Protein AF-A0A9X2RMN9-F1 (afdb_monomer_lite)

Structure (mmCIF, N/CA/C/O backbone):
data_AF-A0A9X2RMN9-F1
#
_entry.id   AF-A0A9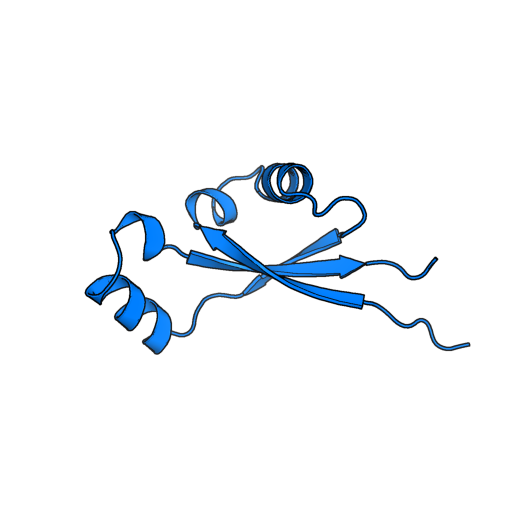X2RMN9-F1
#
loop_
_atom_site.group_PDB
_atom_site.id
_atom_site.type_symbol
_atom_site.label_atom_id
_atom_site.label_alt_id
_atom_site.label_comp_id
_atom_site.label_asym_id
_atom_site.label_entity_id
_atom_site.label_seq_id
_atom_site.pdbx_PDB_ins_code
_atom_site.Cartn_x
_atom_site.Cartn_y
_atom_site.Cartn_z
_atom_site.occupancy
_atom_site.B_iso_or_equiv
_atom_site.auth_seq_id
_atom_site.auth_comp_id
_atom_site.auth_asym_id
_atom_site.auth_atom_id
_atom_site.pdbx_PDB_model_num
ATOM 1 N N . MET A 1 1 ? -21.789 -8.897 19.058 1.00 56.94 1 MET A N 1
ATOM 2 C CA . MET A 1 1 ? -21.330 -7.534 18.722 1.00 56.94 1 MET A CA 1
ATOM 3 C C . MET A 1 1 ? -20.345 -7.674 17.573 1.00 56.94 1 MET A C 1
ATOM 5 O O . MET A 1 1 ? -19.363 -8.384 17.740 1.00 56.94 1 MET A O 1
ATOM 9 N N . THR A 1 2 ? -20.667 -7.144 16.393 1.00 78.00 2 THR A N 1
ATOM 10 C CA . THR A 1 2 ? -19.835 -7.296 15.186 1.00 78.00 2 THR A CA 1
ATOM 11 C C . THR A 1 2 ? -18.803 -6.178 15.155 1.00 78.00 2 THR A C 1
ATOM 13 O O . THR A 1 2 ? -19.171 -5.009 15.199 1.00 78.00 2 THR A O 1
ATOM 16 N N . VAL A 1 3 ? -17.521 -6.532 15.104 1.00 75.50 3 VAL A N 1
ATOM 17 C CA . VAL A 1 3 ? -16.423 -5.574 14.927 1.00 75.50 3 VAL A CA 1
ATOM 18 C C . VAL A 1 3 ? -16.395 -5.175 13.451 1.00 75.50 3 VAL A C 1
ATOM 20 O O . VAL A 1 3 ? -16.166 -6.029 12.596 1.00 75.50 3 VAL A O 1
ATOM 23 N N . VAL A 1 4 ? -16.673 -3.906 13.146 1.00 80.06 4 VAL A N 1
ATOM 24 C CA . VAL A 1 4 ? -16.640 -3.381 11.772 1.00 80.06 4 VAL A CA 1
ATOM 25 C C . VAL A 1 4 ? -15.306 -2.682 11.554 1.00 80.06 4 VAL A C 1
ATOM 27 O O . VAL A 1 4 ? -15.009 -1.694 12.215 1.00 80.06 4 VAL A O 1
ATOM 30 N N . TRP A 1 5 ? -14.501 -3.213 10.642 1.00 83.75 5 TRP A N 1
ATOM 31 C CA . TRP A 1 5 ? -13.236 -2.608 10.238 1.00 83.75 5 TRP A CA 1
ATOM 32 C C . TRP A 1 5 ? -13.464 -1.626 9.091 1.00 83.75 5 TRP A C 1
ATOM 34 O O . TRP A 1 5 ? -14.223 -1.922 8.166 1.00 83.75 5 TRP A O 1
ATOM 44 N N . GLU A 1 6 ? -12.783 -0.483 9.131 1.00 87.75 6 GLU A N 1
ATOM 45 C CA . GLU A 1 6 ? -12.691 0.421 7.982 1.00 87.75 6 GLU A CA 1
ATOM 46 C C . GLU A 1 6 ? -11.471 0.025 7.142 1.00 87.75 6 GLU A C 1
ATOM 48 O O . GLU A 1 6 ? -10.412 -0.281 7.696 1.00 87.75 6 GLU A O 1
ATOM 53 N N . TYR A 1 7 ? -11.611 0.029 5.814 1.00 87.62 7 TYR A N 1
ATOM 54 C CA . TYR A 1 7 ? -10.505 -0.221 4.890 1.00 87.62 7 TYR A CA 1
ATOM 55 C C . TYR A 1 7 ? -10.409 0.885 3.839 1.00 87.62 7 TYR A C 1
ATOM 57 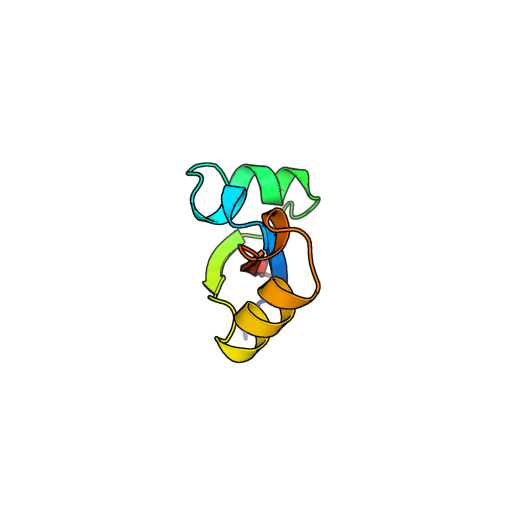O O . TYR A 1 7 ? -11.420 1.456 3.429 1.00 87.62 7 TYR A O 1
ATOM 65 N N . GLN A 1 8 ? -9.193 1.152 3.368 1.00 85.62 8 GLN A N 1
ATOM 66 C CA . GLN A 1 8 ? -8.945 2.021 2.220 1.00 85.62 8 GLN A CA 1
ATOM 67 C C . GLN A 1 8 ? -7.695 1.577 1.453 1.00 85.62 8 GLN A C 1
ATOM 69 O O . GLN A 1 8 ? -6.837 0.867 1.983 1.00 85.62 8 GLN A O 1
ATOM 74 N N . THR A 1 9 ? -7.583 2.015 0.200 1.00 82.88 9 THR A N 1
ATOM 75 C CA . THR A 1 9 ? -6.415 1.763 -0.651 1.00 82.88 9 THR A CA 1
ATOM 76 C C . THR A 1 9 ? -5.781 3.071 -1.084 1.00 82.88 9 THR A C 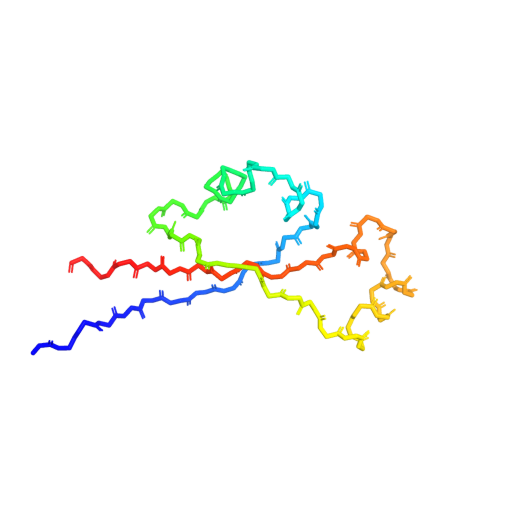1
ATOM 78 O O . THR A 1 9 ? -6.475 3.939 -1.614 1.00 82.88 9 THR A O 1
ATOM 81 N N . VAL A 1 10 ? -4.467 3.192 -0.923 1.00 80.19 10 VAL A N 1
ATOM 82 C CA . VAL A 1 10 ? -3.714 4.393 -1.308 1.00 80.19 10 VAL A CA 1
ATOM 83 C C . VAL A 1 10 ? -2.648 4.048 -2.336 1.00 80.19 10 VAL A C 1
ATOM 85 O O . VAL A 1 10 ? -1.971 3.024 -2.230 1.00 80.19 10 VAL A O 1
ATOM 88 N N . ALA A 1 11 ? -2.519 4.886 -3.364 1.00 76.62 11 ALA A N 1
ATOM 89 C CA . ALA A 1 11 ? -1.474 4.728 -4.364 1.00 76.62 11 ALA A CA 1
ATOM 90 C C . ALA A 1 11 ? -0.113 5.058 -3.737 1.00 76.62 11 ALA A C 1
ATOM 92 O O . ALA A 1 11 ? 0.080 6.140 -3.186 1.00 76.62 11 ALA A O 1
ATOM 93 N N . VAL A 1 12 ? 0.835 4.133 -3.847 1.00 73.50 12 VAL A N 1
ATOM 94 C CA . VAL A 1 12 ? 2.222 4.300 -3.410 1.00 73.50 12 VAL A CA 1
ATOM 95 C C . VAL A 1 12 ? 3.146 4.075 -4.600 1.00 73.50 12 VAL A C 1
ATOM 97 O O . VAL A 1 12 ? 2.973 3.142 -5.378 1.00 73.50 12 VAL A O 1
ATOM 100 N N . VAL A 1 13 ? 4.144 4.931 -4.783 1.00 66.56 13 VAL A N 1
ATOM 101 C CA . VAL A 1 13 ? 5.174 4.728 -5.815 1.00 66.56 13 VAL A CA 1
ATOM 102 C C . VAL A 1 13 ? 6.144 3.660 -5.301 1.00 66.56 13 VAL A C 1
ATOM 104 O O . VAL A 1 13 ? 6.592 3.803 -4.176 1.00 66.56 13 VAL A O 1
ATOM 107 N N . ALA A 1 14 ? 6.502 2.596 -6.039 1.00 56.81 14 ALA A N 1
ATOM 108 C CA . ALA A 1 14 ? 7.272 1.467 -5.467 1.00 56.81 14 ALA A CA 1
ATOM 109 C C . ALA A 1 14 ? 8.699 1.781 -4.998 1.00 56.81 14 ALA A C 1
ATOM 111 O O . ALA A 1 14 ? 9.298 0.929 -4.351 1.00 56.81 14 ALA A O 1
ATOM 112 N N . GLY A 1 15 ? 9.206 3.006 -5.181 1.00 53.47 15 GLY A N 1
ATOM 113 C CA . GLY A 1 15 ? 10.324 3.497 -4.357 1.00 53.47 15 GLY A CA 1
ATOM 114 C C . GLY A 1 15 ? 9.987 3.561 -2.857 1.00 53.47 15 GLY A C 1
ATOM 115 O O . GLY A 1 15 ? 10.854 3.807 -2.037 1.00 53.47 15 GLY A O 1
ATOM 116 N N . ILE A 1 16 ? 8.715 3.369 -2.514 1.00 54.12 16 ILE A N 1
ATOM 117 C CA . ILE A 1 16 ? 8.148 3.201 -1.185 1.00 54.12 16 ILE A CA 1
ATOM 118 C C . ILE A 1 16 ? 7.915 1.697 -0.956 1.00 54.12 16 ILE A C 1
ATOM 120 O O . ILE A 1 16 ? 8.529 1.140 -0.077 1.00 54.12 16 ILE A O 1
ATOM 124 N N . ALA A 1 17 ? 7.182 0.963 -1.799 1.00 52.94 17 ALA A N 1
ATOM 125 C CA . ALA A 1 17 ? 6.911 -0.471 -1.553 1.00 52.94 17 ALA A CA 1
ATOM 126 C C . ALA A 1 17 ? 8.143 -1.419 -1.521 1.00 52.94 17 ALA A C 1
ATOM 128 O O . ALA A 1 17 ? 8.040 -2.513 -0.973 1.00 52.94 17 ALA A O 1
ATOM 129 N N . GLY A 1 18 ? 9.278 -1.041 -2.123 1.00 54.84 18 GLY A N 1
ATOM 130 C CA . GLY A 1 18 ? 10.565 -1.750 -1.989 1.00 54.84 18 GLY A CA 1
ATOM 131 C C . GLY A 1 18 ? 11.503 -1.159 -0.927 1.00 54.84 18 GLY A C 1
ATOM 132 O O . GLY A 1 18 ? 12.608 -1.659 -0.739 1.00 54.84 18 GLY A O 1
ATOM 133 N N . ASP A 1 19 ? 11.079 -0.083 -0.270 1.00 63.28 19 ASP A N 1
ATOM 134 C CA . ASP A 1 19 ? 11.785 0.606 0.802 1.00 63.28 19 ASP A CA 1
ATOM 135 C C . ASP A 1 19 ? 11.261 0.078 2.137 1.00 63.28 19 ASP A C 1
ATOM 137 O O . ASP A 1 19 ? 10.055 -0.001 2.363 1.00 63.28 19 ASP A O 1
ATOM 141 N N . THR A 1 20 ? 12.163 -0.307 3.032 1.00 63.28 20 THR A N 1
ATOM 142 C CA . THR A 1 20 ? 11.818 -0.846 4.353 1.00 63.28 20 THR A CA 1
ATOM 143 C C . THR A 1 20 ? 10.993 0.120 5.211 1.00 63.28 20 THR A C 1
ATOM 145 O O . THR A 1 20 ? 10.328 -0.339 6.133 1.00 63.28 20 THR A O 1
ATOM 148 N N . ASN A 1 21 ? 10.966 1.423 4.890 1.00 71.31 21 ASN A N 1
ATOM 149 C CA . ASN A 1 21 ? 10.297 2.458 5.695 1.00 71.31 21 ASN A CA 1
ATOM 150 C C . ASN A 1 21 ? 8.998 2.991 5.065 1.00 71.31 21 ASN A C 1
ATOM 152 O O . ASN A 1 21 ? 8.596 4.140 5.266 1.00 71.31 21 ASN A O 1
ATOM 156 N N . TRP A 1 22 ? 8.329 2.193 4.243 1.00 72.12 22 TRP A N 1
ATOM 157 C CA . TRP A 1 22 ? 7.152 2.651 3.509 1.00 72.12 22 TRP A CA 1
ATOM 158 C C . TRP A 1 22 ? 5.946 3.002 4.375 1.00 72.12 22 TRP A C 1
ATOM 160 O O . TRP A 1 22 ? 5.203 3.932 4.059 1.00 72.12 22 TRP A O 1
ATOM 170 N N . GLU A 1 23 ? 5.795 2.295 5.486 1.00 70.81 23 GLU A N 1
ATOM 171 C CA . GLU A 1 23 ? 4.777 2.535 6.506 1.00 70.81 23 GLU A CA 1
ATOM 172 C C . GLU A 1 23 ? 4.956 3.924 7.138 1.00 70.81 23 GLU A C 1
ATOM 174 O O . GLU A 1 23 ? 3.992 4.669 7.301 1.00 70.81 23 GLU A O 1
ATOM 179 N N . GLU A 1 24 ? 6.203 4.334 7.389 1.00 72.31 24 GLU A N 1
ATOM 180 C CA . GLU A 1 24 ? 6.544 5.660 7.919 1.00 72.31 24 GLU A CA 1
ATOM 181 C C . GLU A 1 24 ? 6.147 6.777 6.943 1.00 72.31 24 GLU A C 1
ATOM 183 O O . GLU A 1 24 ? 5.575 7.796 7.337 1.00 72.31 24 GLU A O 1
ATOM 188 N N . LYS A 1 25 ? 6.368 6.556 5.641 1.00 71.75 25 LYS A N 1
ATOM 189 C CA . LYS A 1 25 ? 5.955 7.498 4.590 1.00 71.75 25 LYS A CA 1
ATOM 190 C C . LYS A 1 25 ? 4.433 7.599 4.463 1.00 71.75 25 LYS A C 1
ATOM 192 O O . LYS A 1 25 ? 3.931 8.671 4.134 1.00 71.75 25 LYS A O 1
ATOM 197 N N . LEU A 1 26 ? 3.700 6.515 4.723 1.00 74.94 26 LEU A N 1
ATOM 198 C CA . LEU A 1 26 ? 2.236 6.535 4.755 1.00 74.94 26 LEU A CA 1
ATOM 199 C C . LEU A 1 26 ? 1.704 7.299 5.968 1.00 74.94 26 LEU A C 1
ATOM 201 O O . LEU A 1 26 ? 0.801 8.119 5.802 1.00 74.94 26 LEU A O 1
ATOM 205 N N . ASN A 1 27 ? 2.304 7.115 7.146 1.00 68.12 27 ASN A N 1
ATOM 206 C CA . ASN A 1 27 ? 1.955 7.895 8.338 1.00 68.12 27 ASN A CA 1
ATOM 207 C C . ASN A 1 27 ? 2.160 9.398 8.085 1.00 68.12 27 ASN A C 1
ATOM 209 O O . ASN A 1 27 ? 1.236 10.191 8.266 1.00 68.12 27 ASN A O 1
ATOM 213 N N . ALA A 1 28 ? 3.310 9.782 7.515 1.00 64.88 28 ALA A N 1
ATOM 214 C CA . ALA A 1 28 ? 3.587 11.167 7.122 1.00 64.88 28 ALA A CA 1
ATOM 215 C C . ALA A 1 28 ? 2.596 11.730 6.079 1.00 64.88 28 ALA A C 1
ATOM 217 O O . ALA A 1 28 ? 2.387 12.941 6.018 1.00 64.88 28 ALA A O 1
ATOM 218 N N . ALA A 1 29 ? 1.955 10.871 5.279 1.00 70.62 29 ALA A N 1
ATOM 219 C CA . ALA A 1 29 ? 0.933 11.241 4.297 1.00 70.62 29 ALA A CA 1
ATOM 220 C C . ALA A 1 29 ? -0.488 11.365 4.892 1.00 70.62 29 ALA A C 1
ATOM 222 O O . ALA A 1 29 ? -1.471 11.368 4.147 1.00 70.62 29 ALA A O 1
ATOM 223 N N . GLY A 1 30 ? -0.614 11.464 6.220 1.00 70.75 30 GLY A N 1
ATOM 224 C CA . GLY A 1 30 ? -1.893 11.674 6.900 1.00 70.75 30 GLY A CA 1
ATOM 225 C C . GLY A 1 30 ? -2.702 10.395 7.109 1.00 70.75 30 GLY A C 1
ATOM 226 O O . GLY A 1 30 ? -3.922 10.463 7.246 1.00 70.75 30 GLY A O 1
ATOM 227 N N . GLN A 1 31 ? -2.036 9.238 7.131 1.00 79.06 31 GLN A N 1
ATOM 228 C CA . GLN A 1 31 ? -2.659 7.941 7.419 1.00 79.06 31 GLN A CA 1
ATOM 229 C C . GLN A 1 31 ? -2.557 7.551 8.900 1.00 79.06 31 GLN A C 1
ATOM 231 O O . GLN A 1 31 ? -2.686 6.381 9.246 1.00 79.06 31 GLN A O 1
ATOM 236 N N . ASP A 1 32 ? -2.371 8.526 9.793 1.00 78.25 32 ASP A N 1
ATOM 237 C CA . ASP A 1 32 ? -2.304 8.285 11.234 1.00 78.25 32 ASP A CA 1
ATOM 238 C C . ASP A 1 32 ? -3.545 7.541 11.753 1.00 78.25 32 ASP A C 1
ATOM 240 O O . ASP A 1 32 ? -4.698 7.892 11.475 1.00 78.25 32 ASP A O 1
ATOM 244 N N . GLY A 1 33 ? -3.299 6.491 12.538 1.00 79.75 33 GLY A N 1
ATOM 245 C CA . GLY A 1 33 ? -4.342 5.605 13.058 1.00 79.75 33 GLY A CA 1
ATOM 246 C C . GLY A 1 33 ? -4.832 4.544 12.067 1.00 79.75 33 GLY A C 1
ATOM 247 O O . GLY A 1 33 ? -5.707 3.756 12.433 1.00 79.75 33 GLY A O 1
ATOM 248 N N . TRP A 1 34 ? -4.272 4.495 10.857 1.00 85.56 34 TRP A N 1
ATOM 249 C CA . TRP A 1 34 ? -4.424 3.379 9.932 1.00 85.56 34 TRP A CA 1
ATOM 250 C C . TRP A 1 34 ? -3.222 2.436 10.026 1.00 85.56 34 TRP A C 1
ATOM 252 O O . TRP A 1 34 ? -2.076 2.853 10.138 1.00 85.56 34 TRP A O 1
ATOM 262 N N . GLU A 1 35 ? -3.499 1.142 9.973 1.00 83.94 35 GLU A N 1
ATOM 263 C CA . GLU A 1 35 ? -2.529 0.057 9.996 1.00 83.94 35 GLU A CA 1
ATOM 264 C C . GLU A 1 35 ? -2.371 -0.480 8.572 1.00 83.94 35 GLU A C 1
ATOM 266 O O . GLU A 1 35 ? -3.349 -0.886 7.936 1.00 83.94 35 GLU A O 1
ATOM 271 N N . ALA A 1 36 ? -1.149 -0.452 8.043 1.00 81.50 36 ALA A N 1
ATOM 272 C CA . ALA A 1 36 ? -0.877 -0.984 6.719 1.00 81.50 36 ALA A CA 1
ATOM 273 C C . ALA A 1 36 ? -0.736 -2.507 6.787 1.00 81.50 36 ALA A C 1
ATOM 275 O O . ALA A 1 36 ? 0.101 -3.030 7.514 1.00 81.50 36 ALA A O 1
ATOM 276 N N . VAL A 1 37 ? -1.567 -3.224 6.032 1.00 81.81 37 VAL A N 1
ATOM 277 C CA . VAL A 1 37 ? -1.634 -4.697 6.097 1.00 81.81 37 VAL A CA 1
ATOM 278 C C . VAL A 1 37 ? -1.084 -5.386 4.855 1.00 81.81 37 VAL A C 1
ATOM 280 O O . VAL A 1 37 ? -0.968 -6.609 4.818 1.00 81.81 37 VAL A O 1
ATOM 283 N N . GLY A 1 38 ? -0.740 -4.616 3.824 1.00 77.12 38 GLY A N 1
ATOM 284 C CA . GLY A 1 38 ? -0.071 -5.151 2.649 1.00 77.12 38 GLY A CA 1
ATOM 285 C C . GLY A 1 38 ? -0.085 -4.216 1.453 1.00 77.12 38 GLY A C 1
ATOM 286 O O . GLY A 1 38 ? -0.701 -3.149 1.460 1.00 77.12 38 GLY A O 1
ATOM 287 N N . VAL A 1 39 ? 0.591 -4.661 0.398 1.00 78.06 39 VAL A N 1
ATOM 288 C CA . VAL A 1 39 ? 0.668 -3.970 -0.886 1.00 78.06 39 VAL A CA 1
ATOM 289 C C . VAL A 1 39 ? 0.144 -4.898 -1.972 1.00 78.06 39 VAL A C 1
ATOM 291 O O . VAL A 1 39 ? 0.599 -6.032 -2.114 1.00 78.06 39 VAL A O 1
ATOM 294 N N . VAL A 1 40 ? -0.810 -4.408 -2.755 1.00 76.81 40 VAL A N 1
ATOM 295 C CA . VAL A 1 40 ? -1.390 -5.129 -3.884 1.00 76.81 40 VAL A CA 1
ATOM 296 C C . VAL A 1 40 ? -0.675 -4.690 -5.166 1.00 76.81 40 VAL A C 1
ATOM 298 O O . VAL A 1 40 ? -0.549 -3.484 -5.428 1.00 76.81 40 VAL A O 1
ATOM 301 N N . PRO A 1 41 ? -0.178 -5.640 -5.981 1.00 71.00 41 PRO A N 1
ATOM 302 C CA . PRO A 1 41 ? 0.392 -5.315 -7.276 1.00 71.00 41 PRO A CA 1
ATOM 303 C C . PRO A 1 41 ? -0.684 -4.758 -8.209 1.00 71.00 41 PRO A C 1
ATOM 305 O O . PRO A 1 41 ? -1.828 -5.209 -8.217 1.00 71.00 41 PRO A O 1
ATOM 308 N N . LEU A 1 42 ? -0.303 -3.788 -9.038 1.00 75.19 42 LEU A N 1
ATOM 309 C CA . LEU A 1 42 ? -1.162 -3.322 -10.123 1.00 75.19 42 LEU A CA 1
ATOM 310 C C . LEU A 1 42 ? -1.394 -4.453 -11.128 1.00 75.19 42 LEU A C 1
ATOM 312 O O . LEU A 1 42 ? -0.493 -5.262 -11.360 1.00 75.19 42 LEU A O 1
ATOM 316 N N . SER A 1 43 ? -2.563 -4.484 -11.768 1.00 80.69 43 SER A N 1
ATOM 317 C CA . SER A 1 43 ? -2.800 -5.416 -12.874 1.00 80.69 43 SER A CA 1
ATOM 318 C C . SER A 1 43 ? -1.814 -5.152 -14.017 1.00 80.69 43 SER A C 1
ATOM 320 O O . SER A 1 43 ? -1.418 -4.009 -14.247 1.00 80.69 43 SER A O 1
ATOM 322 N N . ALA A 1 44 ? -1.431 -6.192 -14.763 1.00 79.31 44 ALA A N 1
ATOM 323 C CA . ALA A 1 44 ? -0.495 -6.055 -15.884 1.00 79.31 44 ALA A CA 1
ATOM 324 C C . ALA A 1 44 ? -0.970 -5.024 -16.927 1.00 79.31 44 ALA A C 1
ATOM 326 O O . ALA A 1 44 ? -0.174 -4.236 -17.429 1.00 79.31 44 ALA A O 1
ATOM 327 N N . ALA A 1 45 ? -2.282 -4.969 -17.188 1.00 80.69 45 ALA A N 1
ATOM 328 C CA . ALA A 1 45 ? -2.881 -3.983 -18.085 1.00 80.69 45 ALA A CA 1
ATOM 329 C C . ALA A 1 45 ? -2.679 -2.542 -17.589 1.00 80.69 45 ALA A C 1
ATOM 331 O O . ALA A 1 45 ? -2.313 -1.661 -18.364 1.00 80.69 45 ALA A O 1
ATOM 332 N N . PHE A 1 46 ? -2.867 -2.300 -16.289 1.00 78.56 46 PHE A N 1
ATOM 333 C CA . PHE A 1 46 ? -2.674 -0.972 -15.714 1.00 78.56 46 PHE A CA 1
ATOM 334 C C . PHE A 1 46 ? -1.187 -0.600 -15.608 1.00 78.56 46 PHE A C 1
ATOM 336 O O . PHE A 1 46 ? -0.830 0.553 -15.833 1.00 78.56 46 PHE A O 1
ATOM 343 N N . GLN A 1 47 ? -0.301 -1.573 -15.364 1.00 77.31 47 GLN A N 1
ATOM 344 C CA . GLN A 1 47 ? 1.150 -1.361 -15.446 1.00 77.31 47 GLN A CA 1
ATOM 345 C C . GLN A 1 47 ? 1.587 -0.947 -16.858 1.00 77.31 47 GLN A C 1
ATOM 347 O O . GLN A 1 47 ? 2.356 0.002 -16.996 1.00 77.31 47 GLN A O 1
ATOM 352 N N . SER A 1 48 ? 1.063 -1.607 -17.898 1.00 79.69 48 SER A N 1
ATOM 353 C CA . SER A 1 48 ? 1.337 -1.243 -19.295 1.00 79.69 48 SER A CA 1
ATOM 354 C C . SER A 1 48 ? 0.845 0.169 -19.608 1.00 79.69 48 SER A C 1
ATOM 356 O O . SER A 1 48 ? 1.603 0.979 -20.128 1.00 79.69 48 SER A O 1
ATOM 358 N N . PHE A 1 49 ? -0.387 0.503 -19.207 1.00 83.25 49 PHE A N 1
ATOM 359 C CA . PHE A 1 49 ? -0.932 1.850 -19.386 1.00 83.25 49 PHE A CA 1
ATOM 360 C C . PHE A 1 49 ? -0.031 2.926 -18.761 1.00 83.25 49 PHE A C 1
ATOM 362 O O . PHE A 1 49 ? 0.275 3.924 -19.414 1.00 83.25 49 PHE A O 1
ATOM 369 N N . LEU A 1 50 ? 0.432 2.711 -17.525 1.00 77.56 50 LEU A N 1
ATOM 370 C CA . LEU A 1 50 ? 1.341 3.636 -16.846 1.00 77.56 50 LEU A CA 1
ATOM 371 C C . LEU A 1 50 ? 2.703 3.724 -17.541 1.00 77.56 50 LEU A C 1
ATOM 373 O O . LEU A 1 50 ? 3.250 4.819 -17.648 1.00 77.56 50 LEU A O 1
ATOM 377 N N . SER A 1 51 ? 3.247 2.609 -18.030 1.00 75.94 51 SER A N 1
ATOM 378 C CA . SER A 1 51 ? 4.499 2.607 -18.798 1.00 75.94 51 SER A CA 1
ATOM 379 C C . SER A 1 51 ? 4.418 3.486 -20.049 1.00 75.94 51 SER A C 1
ATOM 381 O O . SER A 1 51 ? 5.396 4.143 -20.394 1.00 75.94 51 SER A O 1
ATOM 383 N N . ASP A 1 52 ? 3.253 3.521 -20.695 1.00 82.38 52 ASP A N 1
ATOM 384 C CA . ASP A 1 52 ? 3.064 4.235 -21.958 1.00 82.38 52 ASP A CA 1
ATOM 385 C C . ASP A 1 52 ? 2.667 5.711 -21.766 1.00 82.38 52 ASP A C 1
ATOM 387 O O . ASP A 1 52 ? 2.934 6.541 -22.633 1.00 82.38 52 ASP A O 1
ATOM 391 N N . HIS A 1 53 ? 2.030 6.054 -20.639 1.00 76.25 53 HIS A N 1
ATOM 392 C CA . HIS A 1 53 ? 1.374 7.360 -20.447 1.00 76.25 53 HIS A CA 1
ATOM 393 C C . HIS A 1 53 ? 1.889 8.168 -19.254 1.00 76.25 53 HIS A C 1
ATOM 395 O O . HIS A 1 53 ? 1.411 9.280 -19.018 1.00 76.25 53 HIS A O 1
ATOM 401 N N . THR A 1 54 ? 2.839 7.646 -18.477 1.00 71.56 54 THR A N 1
ATOM 402 C CA . THR A 1 54 ? 3.393 8.358 -17.318 1.00 71.56 54 THR A CA 1
ATOM 403 C C . THR A 1 54 ? 4.922 8.346 -17.324 1.00 71.56 54 THR A C 1
ATOM 405 O O . THR A 1 54 ? 5.528 7.474 -17.948 1.00 71.56 54 THR A O 1
ATOM 408 N N . PRO A 1 55 ? 5.584 9.308 -16.649 1.00 67.56 55 PRO A N 1
ATOM 409 C CA . PRO A 1 55 ? 7.033 9.271 -16.473 1.00 67.56 55 PRO A CA 1
ATOM 410 C C . PRO A 1 55 ? 7.460 7.949 -15.822 1.00 67.56 55 PRO A C 1
ATOM 412 O O . PRO A 1 55 ? 6.748 7.443 -14.959 1.00 67.56 55 PRO A O 1
ATOM 415 N N . GLN A 1 56 ? 8.645 7.427 -16.161 1.00 63.41 56 GLN A N 1
ATOM 416 C CA . GLN A 1 56 ? 9.165 6.145 -15.642 1.00 63.41 56 GLN A CA 1
ATOM 417 C C . GLN A 1 56 ? 9.095 6.003 -14.106 1.00 63.41 56 GLN A C 1
ATOM 419 O O . GLN A 1 56 ? 9.009 4.894 -13.582 1.00 63.41 56 GLN A O 1
ATOM 424 N N . SER A 1 57 ? 9.091 7.116 -13.364 1.00 58.81 57 SER A N 1
ATOM 425 C CA . SER A 1 57 ? 8.899 7.129 -11.911 1.00 58.81 57 SER A CA 1
ATOM 426 C C . SER A 1 57 ? 7.526 6.604 -11.454 1.00 58.81 57 SER A C 1
ATOM 428 O O . SER A 1 57 ? 7.425 6.080 -10.348 1.00 58.81 57 SER A O 1
ATOM 430 N N . MET A 1 58 ? 6.483 6.686 -12.285 1.00 61.22 58 MET A N 1
ATOM 431 C CA . MET A 1 58 ? 5.120 6.221 -11.989 1.00 61.22 58 MET A CA 1
ATOM 432 C C . MET A 1 58 ? 4.821 4.799 -12.485 1.00 61.22 58 MET A C 1
ATOM 434 O O .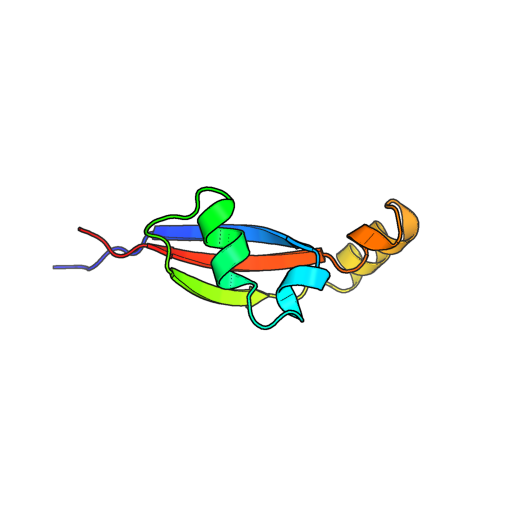 MET A 1 58 ? 3.898 4.167 -11.972 1.00 61.22 58 MET A O 1
ATOM 438 N N . SER A 1 59 ? 5.626 4.238 -13.394 1.00 62.72 59 SER A N 1
ATOM 439 C CA . SER A 1 59 ? 5.489 2.843 -13.864 1.00 62.72 59 SER A CA 1
ATOM 440 C C . SER A 1 59 ? 5.645 1.817 -12.729 1.00 62.72 59 SER A C 1
ATOM 442 O O . SER A 1 59 ? 5.170 0.685 -12.805 1.00 62.72 59 SER A O 1
ATOM 444 N N . ASN A 1 60 ? 6.260 2.248 -11.628 1.00 64.75 60 ASN A N 1
ATOM 445 C CA . ASN A 1 60 ? 6.460 1.482 -10.410 1.00 64.75 60 ASN A CA 1
ATOM 446 C C . ASN A 1 60 ? 5.339 1.663 -9.376 1.00 64.75 60 ASN A C 1
ATOM 448 O O . ASN A 1 60 ? 5.495 1.254 -8.238 1.00 64.75 60 ASN A O 1
ATOM 452 N N . MET A 1 61 ? 4.202 2.270 -9.696 1.00 71.12 61 MET A N 1
ATOM 453 C CA . MET A 1 61 ? 3.127 2.460 -8.717 1.00 71.12 61 MET A CA 1
ATOM 454 C C . MET A 1 61 ? 2.540 1.121 -8.210 1.00 71.12 61 MET A C 1
ATOM 456 O O . MET A 1 61 ? 2.596 0.088 -8.884 1.00 71.12 61 MET A O 1
ATOM 460 N N . ARG A 1 62 ? 2.024 1.114 -6.981 1.00 73.19 62 ARG A N 1
ATOM 461 C CA . ARG A 1 62 ? 1.348 0.006 -6.284 1.00 73.19 62 ARG A CA 1
ATOM 462 C C . ARG A 1 62 ? 0.219 0.574 -5.418 1.00 73.19 62 ARG A C 1
ATOM 464 O O . ARG A 1 62 ? 0.172 1.782 -5.207 1.00 73.19 62 ARG A O 1
ATOM 471 N N . PHE A 1 63 ? -0.659 -0.277 -4.889 1.00 77.62 63 PHE A N 1
ATOM 472 C CA . PHE A 1 63 ? -1.651 0.141 -3.892 1.00 77.62 63 PHE A CA 1
ATOM 473 C C . PHE A 1 63 ? -1.335 -0.469 -2.532 1.00 77.62 63 PHE A C 1
ATOM 475 O O . PHE A 1 63 ? -1.237 -1.687 -2.424 1.00 77.62 63 PHE A O 1
ATOM 482 N N . ALA A 1 64 ? -1.196 0.356 -1.498 1.00 80.69 64 ALA A N 1
ATOM 483 C CA . ALA A 1 64 ? -1.164 -0.123 -0.121 1.00 80.69 64 ALA A CA 1
ATOM 484 C C . ALA A 1 64 ? -2.595 -0.258 0.411 1.00 80.69 64 ALA A C 1
ATOM 486 O O . ALA A 1 64 ? -3.434 0.612 0.163 1.00 80.69 64 ALA A O 1
ATOM 487 N N . VAL A 1 65 ? -2.863 -1.344 1.132 1.00 83.81 65 VAL A N 1
ATOM 488 C CA . VAL A 1 65 ? -4.126 -1.582 1.833 1.00 83.81 65 VAL A CA 1
ATOM 489 C C . VAL A 1 65 ? -3.945 -1.174 3.284 1.00 83.81 65 VAL A C 1
ATOM 491 O O . VAL A 1 65 ? -3.035 -1.647 3.968 1.00 83.81 65 VAL A O 1
ATOM 494 N N . LEU A 1 66 ? -4.833 -0.300 3.736 1.00 86.50 66 LEU A N 1
ATOM 495 C CA . LEU A 1 66 ? -4.847 0.250 5.078 1.00 86.50 66 LEU A CA 1
ATOM 496 C C . LEU A 1 66 ? -6.128 -0.182 5.786 1.00 86.50 66 LEU A C 1
ATOM 498 O O . LEU A 1 66 ? -7.213 -0.092 5.205 1.00 86.50 66 LEU A O 1
ATOM 502 N N . LEU A 1 67 ? -6.004 -0.610 7.039 1.00 87.31 67 LEU A N 1
ATOM 503 C CA . LEU A 1 67 ? -7.118 -0.943 7.922 1.00 87.31 67 LEU A CA 1
ATOM 504 C C . LEU A 1 67 ? -7.133 -0.014 9.124 1.00 87.31 67 LEU A C 1
ATOM 506 O O . LEU A 1 67 ? -6.088 0.327 9.665 1.00 87.31 67 LEU A O 1
ATOM 510 N N . LYS A 1 68 ? -8.315 0.352 9.601 1.00 88.00 68 LYS A N 1
ATOM 511 C CA . LYS A 1 68 ? -8.452 1.119 10.836 1.00 88.00 68 LYS A CA 1
ATOM 512 C C . LYS A 1 68 ? -9.300 0.357 11.832 1.00 88.00 68 LYS A C 1
ATOM 514 O O . LYS A 1 68 ? -10.388 -0.129 11.511 1.00 88.00 68 LYS A O 1
ATOM 519 N N . ARG A 1 69 ? -8.765 0.244 13.050 1.00 82.06 69 ARG A N 1
ATOM 520 C CA . ARG A 1 69 ? -9.462 -0.401 14.162 1.00 82.06 69 ARG A CA 1
ATOM 521 C C . ARG A 1 69 ? -10.695 0.423 14.535 1.00 82.06 69 ARG A C 1
ATOM 523 O O . ARG A 1 69 ? -10.570 1.643 14.685 1.00 82.06 69 ARG A O 1
ATOM 530 N N . PRO A 1 70 ? -11.857 -0.215 14.733 1.00 76.75 70 PRO A N 1
ATOM 531 C CA . PRO A 1 70 ? -12.988 0.457 15.352 1.00 76.75 70 PRO A CA 1
ATOM 532 C C . PRO A 1 70 ? -12.627 0.847 16.790 1.00 76.75 70 PRO A C 1
ATOM 534 O O . PRO A 1 70 ? -11.945 0.095 17.489 1.00 76.75 70 PRO A O 1
ATOM 537 N N . ARG A 1 71 ? -13.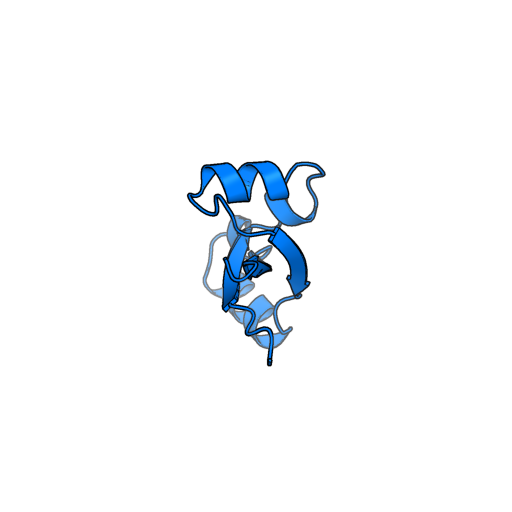039 2.053 17.188 1.00 69.25 71 ARG A N 1
ATOM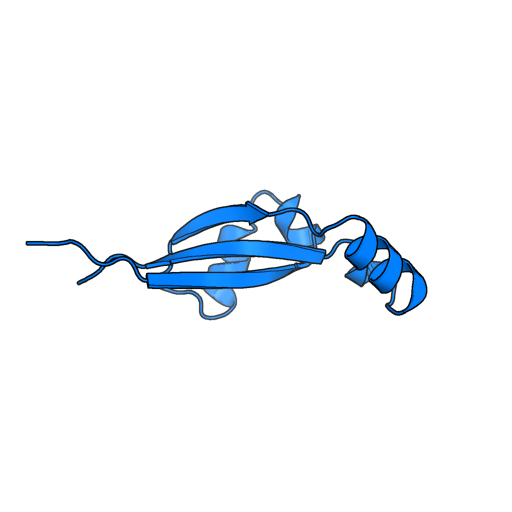 538 C CA . ARG A 1 71 ? -12.858 2.577 18.548 1.00 69.25 71 ARG A CA 1
ATOM 539 C C . ARG A 1 71 ? -13.806 1.920 19.542 1.00 69.25 71 ARG A C 1
ATOM 541 O O . ARG A 1 71 ? -14.939 1.586 19.131 1.00 69.25 71 ARG A O 1
#

Secondary structure (DSSP, 8-state):
-----EEEEEEEEHHHHTSTTHHHHHHHTT-TTPEEEEEEPPPHHHHHHHHHHS-TTTTTEEEEEEEE---

pLDDT: mean 74.19, std 9.06, range [52.94, 88.0]

Sequence (71 aa):
MTVVWEYQTVAVVAGIAGDTNWEEKLNAAGQDGWEAVGVVPLSAAFQSFLSDHTPQSMSNMRFAVLLKRPR

Foldseek 3Di:
DDWDKDKDKDKDQCVLVVDPCNVVVVVVVVCPQKDWDDKAADDPVVLVVCVVPHDPSRSRMIIIMIIHGDD

Radius of gyration: 14.0 Å; chains: 1; bounding box: 33×19×41 Å

Organism: NCBI:txid2720021